Protein AF-A0A3R7ELD7-F1 (afdb_monomer_lite)

Structure (mmCIF, N/CA/C/O backbone):
data_AF-A0A3R7ELD7-F1
#
_entry.id   AF-A0A3R7ELD7-F1
#
loop_
_atom_site.group_PDB
_atom_site.id
_atom_site.type_symbol
_atom_site.label_atom_id
_atom_site.label_alt_id
_atom_site.label_comp_id
_atom_site.label_asym_id
_atom_site.label_entity_id
_atom_site.label_seq_id
_atom_site.pdbx_PDB_ins_code
_atom_site.Cartn_x
_atom_site.Cartn_y
_atom_site.Cartn_z
_atom_site.occupancy
_atom_site.B_iso_or_equiv
_atom_site.auth_seq_id
_atom_site.auth_comp_id
_atom_site.auth_asym_id
_atom_site.auth_atom_id
_atom_site.pdbx_PDB_model_num
ATOM 1 N N . MET A 1 1 ? 9.928 -9.667 -6.492 1.00 89.25 1 MET A N 1
ATOM 2 C CA . MET A 1 1 ? 10.351 -8.938 -5.276 1.00 89.25 1 MET A CA 1
ATOM 3 C C . MET A 1 1 ? 9.213 -8.996 -4.272 1.00 89.25 1 MET A C 1
ATOM 5 O O . MET A 1 1 ? 8.072 -8.918 -4.708 1.00 89.25 1 MET A O 1
ATOM 9 N N . LEU A 1 2 ? 9.492 -9.188 -2.984 1.00 94.38 2 LEU A N 1
ATOM 10 C CA . LEU A 1 2 ? 8.461 -9.089 -1.949 1.00 94.38 2 LEU A CA 1
ATOM 11 C C . LEU A 1 2 ? 8.331 -7.618 -1.538 1.00 94.38 2 LEU A C 1
ATOM 13 O O . LEU A 1 2 ? 9.356 -6.970 -1.328 1.00 94.38 2 LEU A O 1
ATOM 17 N N . LEU A 1 3 ? 7.109 -7.092 -1.492 1.00 94.94 3 LEU A N 1
ATOM 18 C CA . LEU A 1 3 ? 6.845 -5.720 -1.063 1.00 94.94 3 LEU A CA 1
ATOM 19 C C . LEU A 1 3 ? 6.513 -5.690 0.429 1.00 94.94 3 LEU A C 1
ATOM 21 O O . LEU A 1 3 ? 5.727 -6.507 0.898 1.00 94.94 3 LEU A O 1
ATOM 25 N N . ASP A 1 4 ? 7.072 -4.721 1.146 1.00 95.69 4 ASP A N 1
ATOM 26 C CA . ASP A 1 4 ? 6.738 -4.482 2.549 1.00 95.69 4 ASP A CA 1
ATOM 27 C C . ASP A 1 4 ? 5.390 -3.747 2.674 1.00 95.69 4 ASP A C 1
ATOM 29 O O . ASP A 1 4 ? 5.035 -2.919 1.829 1.00 95.69 4 ASP A O 1
ATOM 33 N N . ALA A 1 5 ? 4.653 -4.019 3.753 1.00 96.06 5 ALA A N 1
ATOM 34 C CA . ALA A 1 5 ? 3.388 -3.359 4.074 1.00 96.06 5 ALA A CA 1
ATOM 35 C C . ALA A 1 5 ? 3.547 -1.833 4.210 1.00 96.06 5 ALA A C 1
ATOM 37 O O . ALA A 1 5 ? 2.648 -1.075 3.838 1.00 96.06 5 ALA A O 1
ATOM 38 N N . ASN A 1 6 ? 4.711 -1.375 4.680 1.00 95.44 6 ASN A N 1
ATOM 39 C CA . ASN A 1 6 ? 5.009 0.038 4.884 1.00 95.44 6 ASN A CA 1
ATOM 40 C C . ASN A 1 6 ? 4.969 0.857 3.591 1.00 95.44 6 ASN A C 1
ATOM 42 O O . ASN A 1 6 ? 4.647 2.036 3.651 1.00 95.44 6 ASN A O 1
ATOM 46 N N . ILE A 1 7 ? 5.212 0.255 2.420 1.00 96.44 7 ILE A N 1
ATOM 47 C CA . ILE A 1 7 ? 5.082 0.966 1.136 1.00 96.44 7 ILE A CA 1
ATOM 48 C C . ILE A 1 7 ? 3.642 1.449 0.926 1.00 96.44 7 ILE A C 1
ATOM 50 O O . ILE A 1 7 ? 3.414 2.577 0.491 1.00 96.44 7 ILE A O 1
ATOM 54 N N . PHE A 1 8 ? 2.660 0.613 1.265 1.00 95.50 8 PHE A N 1
ATOM 55 C CA . PHE A 1 8 ? 1.251 0.981 1.167 1.00 95.50 8 PHE A CA 1
ATOM 56 C C . PHE A 1 8 ? 0.868 1.992 2.243 1.00 95.50 8 PHE A C 1
ATOM 58 O O . PHE A 1 8 ? 0.186 2.966 1.945 1.00 95.50 8 PHE A O 1
ATOM 65 N N . LEU A 1 9 ? 1.339 1.787 3.475 1.00 95.31 9 LEU A N 1
ATOM 66 C CA . LEU A 1 9 ? 1.038 2.672 4.599 1.00 95.31 9 LEU A CA 1
ATOM 67 C C . LEU A 1 9 ? 1.597 4.082 4.384 1.00 95.31 9 LEU A C 1
ATOM 69 O O . LEU A 1 9 ? 0.875 5.048 4.593 1.00 95.31 9 LEU A O 1
ATOM 73 N N . GLU A 1 10 ? 2.828 4.213 3.892 1.00 95.38 10 GLU A N 1
ATOM 74 C CA . GLU A 1 10 ? 3.430 5.509 3.557 1.00 95.38 10 GLU A CA 1
ATOM 75 C C . GLU A 1 10 ? 2.617 6.247 2.482 1.00 95.38 10 GLU A C 1
ATOM 77 O O . GLU A 1 10 ? 2.356 7.448 2.589 1.00 95.38 10 GLU A O 1
ATOM 82 N N . ALA A 1 11 ? 2.167 5.520 1.452 1.00 93.50 11 ALA A N 1
ATOM 83 C CA . ALA A 1 11 ? 1.346 6.076 0.382 1.00 93.50 11 ALA A CA 1
ATOM 84 C C . ALA A 1 11 ? -0.064 6.484 0.855 1.00 93.50 11 ALA A C 1
ATOM 86 O O . ALA A 1 11 ? -0.553 7.549 0.461 1.00 93.50 11 ALA A O 1
ATOM 87 N N . GLU A 1 12 ? -0.708 5.655 1.677 1.00 91.25 12 GLU A N 1
ATOM 88 C CA . GLU A 1 12 ? -2.101 5.812 2.121 1.00 91.25 12 GLU A CA 1
ATOM 89 C C . GLU A 1 12 ? -2.252 6.811 3.276 1.00 91.25 12 GLU A C 1
ATOM 91 O O . GLU A 1 12 ? -3.209 7.586 3.325 1.00 91.25 12 GLU A O 1
ATOM 96 N N . LEU A 1 13 ? -1.293 6.837 4.202 1.00 89.81 13 LEU A N 1
ATOM 97 C CA . LEU A 1 13 ? -1.293 7.739 5.357 1.00 89.81 13 LEU A CA 1
ATOM 98 C C . LEU A 1 13 ? -0.611 9.083 5.061 1.00 89.81 13 LEU A C 1
ATOM 100 O O . LEU A 1 13 ? -0.608 9.959 5.921 1.00 89.81 13 LEU A O 1
ATOM 104 N N . ALA A 1 14 ? -0.111 9.271 3.832 1.00 83.81 14 ALA A N 1
ATOM 105 C CA . ALA A 1 14 ? 0.580 10.479 3.376 1.00 83.81 14 ALA A CA 1
ATOM 106 C C . ALA A 1 14 ? 1.782 10.859 4.263 1.00 83.81 14 ALA A C 1
ATOM 108 O O . ALA A 1 14 ? 2.004 12.030 4.572 1.00 83.81 14 ALA A O 1
ATOM 109 N N . GLU A 1 15 ? 2.554 9.845 4.647 1.00 83.38 15 GLU A N 1
ATOM 110 C CA . GLU A 1 15 ? 3.790 9.981 5.419 1.00 83.38 15 GLU A CA 1
ATOM 111 C C . GLU A 1 15 ? 4.943 10.500 4.526 1.00 83.38 15 GLU A C 1
ATOM 113 O O . GLU A 1 15 ? 4.772 10.770 3.330 1.00 83.38 15 GLU A O 1
ATOM 118 N N . ILE A 1 16 ? 6.132 10.685 5.109 1.00 92.00 16 ILE A N 1
ATOM 119 C CA . 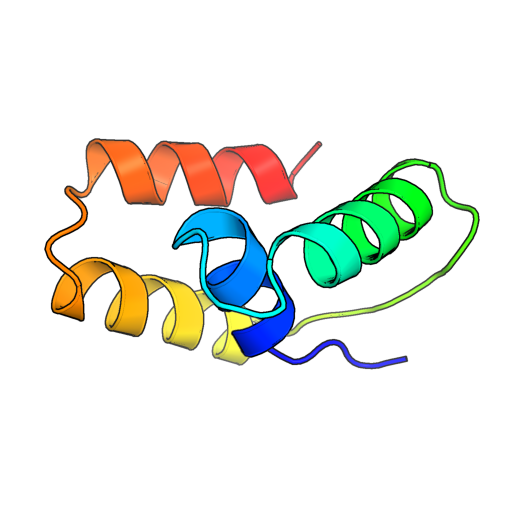ILE A 1 16 ? 7.275 11.387 4.490 1.00 92.00 16 ILE A CA 1
ATOM 120 C C . ILE A 1 16 ? 7.665 10.798 3.123 1.00 92.00 16 ILE A C 1
ATOM 122 O O . ILE A 1 16 ? 8.000 11.547 2.201 1.00 92.00 16 ILE A O 1
ATOM 126 N N . HIS A 1 17 ? 7.600 9.475 2.961 1.00 92.81 17 HIS A N 1
ATOM 127 C CA . HIS A 1 17 ? 7.964 8.790 1.719 1.00 92.81 17 HIS A CA 1
ATOM 128 C C . HIS A 1 17 ? 6.757 8.491 0.823 1.00 92.81 17 HIS A C 1
ATOM 130 O O . HIS A 1 17 ? 6.908 7.836 -0.215 1.00 92.81 17 HIS A O 1
ATOM 136 N N . GLY A 1 18 ? 5.571 8.997 1.167 1.00 93.25 18 GLY A N 1
ATOM 137 C CA . GLY A 1 18 ? 4.326 8.766 0.440 1.00 93.25 18 GLY A CA 1
ATOM 138 C C . GLY A 1 18 ? 4.404 9.046 -1.066 1.00 93.25 18 GLY A C 1
ATOM 139 O O . GLY A 1 18 ? 3.976 8.190 -1.844 1.00 93.25 18 GLY A O 1
ATOM 140 N N . PRO A 1 19 ? 4.986 10.171 -1.535 1.00 95.00 19 PRO A N 1
ATOM 141 C CA . PRO A 1 19 ? 5.123 10.437 -2.969 1.00 95.00 19 PRO A CA 1
ATOM 142 C C . PRO A 1 19 ? 5.964 9.390 -3.713 1.00 95.00 19 PRO A C 1
ATOM 144 O O . PRO A 1 19 ? 5.586 8.952 -4.798 1.00 95.00 19 PR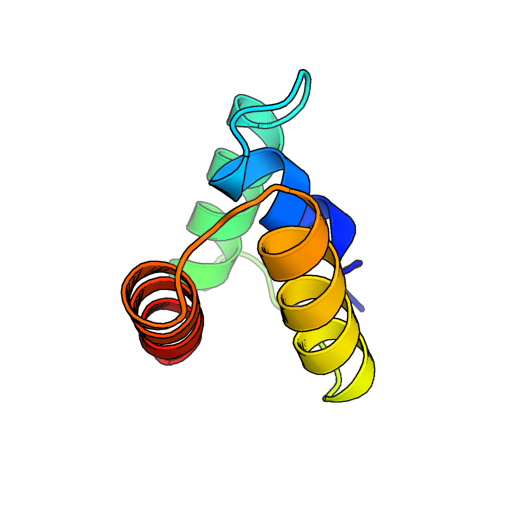O A O 1
ATOM 147 N N . ALA A 1 20 ? 7.080 8.951 -3.122 1.00 95.56 20 ALA A N 1
ATOM 148 C CA . ALA A 1 20 ? 7.948 7.938 -3.720 1.00 95.56 20 ALA A CA 1
ATOM 149 C C . ALA A 1 20 ? 7.276 6.556 -3.729 1.00 95.56 20 ALA A C 1
ATOM 151 O O . ALA A 1 20 ? 7.338 5.837 -4.727 1.00 95.56 20 ALA A O 1
ATOM 152 N N . CYS A 1 21 ? 6.578 6.207 -2.645 1.00 96.19 21 CYS A N 1
ATOM 153 C CA . CYS A 1 21 ? 5.823 4.961 -2.557 1.00 96.19 21 CYS A CA 1
ATOM 154 C C . CYS A 1 21 ? 4.675 4.923 -3.573 1.00 96.19 21 CYS A C 1
ATOM 156 O O . CYS A 1 21 ? 4.487 3.903 -4.231 1.00 96.19 21 CYS A O 1
ATOM 158 N N . LYS A 1 22 ? 3.965 6.040 -3.787 1.00 94.19 22 LYS A N 1
ATOM 159 C CA . LYS A 1 22 ? 2.935 6.144 -4.835 1.00 94.19 22 LYS A CA 1
ATOM 160 C C . LYS A 1 22 ? 3.501 5.888 -6.228 1.00 94.19 22 LYS A C 1
ATOM 162 O O . LYS A 1 22 ? 2.951 5.059 -6.942 1.00 94.19 22 LYS A O 1
ATOM 167 N N . GLN A 1 23 ? 4.629 6.507 -6.578 1.00 96.00 23 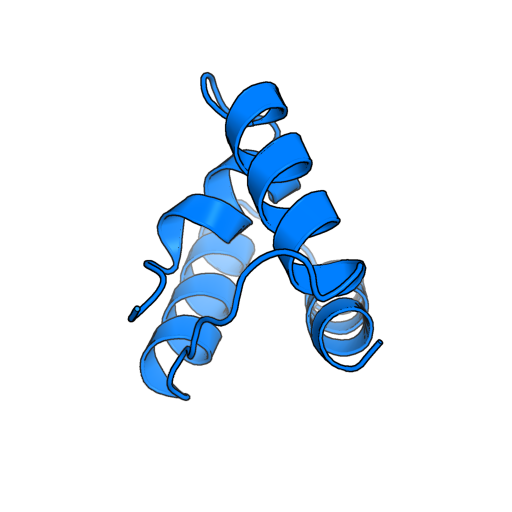GLN A N 1
ATOM 168 C CA . GLN A 1 23 ? 5.281 6.255 -7.870 1.00 96.00 23 GLN A CA 1
ATOM 169 C C . GLN A 1 23 ? 5.693 4.787 -8.042 1.00 96.00 23 GLN A C 1
ATOM 171 O O . GLN A 1 23 ? 5.583 4.232 -9.134 1.00 96.00 23 GLN A O 1
ATOM 176 N N . LEU A 1 24 ? 6.167 4.135 -6.975 1.00 95.31 24 LEU A N 1
ATOM 177 C CA . LEU A 1 24 ? 6.476 2.705 -7.014 1.00 95.31 24 LEU A CA 1
ATOM 178 C C . LEU A 1 24 ? 5.215 1.860 -7.252 1.00 95.31 24 LEU A C 1
ATOM 180 O O . LEU A 1 24 ? 5.240 0.954 -8.084 1.00 95.31 24 LEU A O 1
ATOM 184 N N . LEU A 1 25 ? 4.123 2.156 -6.543 1.00 94.31 25 LEU A N 1
ATOM 185 C CA . LEU A 1 25 ? 2.847 1.452 -6.689 1.00 94.31 25 LEU A CA 1
ATOM 186 C C . LEU A 1 25 ? 2.229 1.657 -8.083 1.00 94.31 25 LEU A C 1
ATOM 188 O O . LEU A 1 25 ? 1.679 0.711 -8.639 1.00 94.31 25 LEU A O 1
ATOM 192 N N . GLU A 1 26 ? 2.377 2.838 -8.687 1.00 94.56 26 GLU A N 1
ATOM 193 C CA . GLU A 1 26 ? 1.952 3.104 -10.070 1.00 94.56 26 GLU A CA 1
ATOM 194 C C . GLU A 1 26 ? 2.693 2.213 -11.073 1.00 94.56 26 GLU A C 1
ATOM 196 O O . GLU A 1 26 ? 2.058 1.571 -11.902 1.00 94.56 26 GLU A O 1
ATOM 201 N N . LYS A 1 27 ? 4.016 2.062 -10.935 1.00 95.75 27 LYS A N 1
ATOM 202 C CA . LYS A 1 27 ? 4.805 1.151 -11.786 1.00 95.75 27 LYS A CA 1
ATOM 203 C C . LYS A 1 27 ? 4.419 -0.318 -11.625 1.00 95.75 27 LYS A C 1
ATOM 205 O O . LYS A 1 27 ? 4.520 -1.089 -12.578 1.00 95.75 27 LYS A O 1
ATOM 210 N N . LEU A 1 28 ? 4.017 -0.725 -10.419 1.00 94.31 28 LEU A N 1
ATOM 211 C CA . LEU A 1 28 ? 3.504 -2.074 -10.166 1.00 94.31 28 LEU A CA 1
ATOM 212 C C . LEU A 1 28 ? 2.141 -2.277 -10.839 1.00 94.31 28 LEU A C 1
ATOM 214 O O . LEU A 1 28 ? 1.954 -3.282 -11.520 1.00 94.31 28 LEU A O 1
ATOM 218 N N . ARG A 1 29 ? 1.228 -1.307 -10.696 1.00 92.25 29 ARG A N 1
ATOM 219 C CA . ARG A 1 29 ? -0.091 -1.302 -11.349 1.00 92.25 29 ARG A CA 1
ATOM 220 C C . ARG A 1 29 ? 0.037 -1.364 -12.871 1.00 92.25 29 ARG A C 1
ATOM 222 O O . ARG A 1 29 ? -0.646 -2.154 -13.513 1.00 92.25 29 ARG A O 1
ATOM 229 N N . ASP A 1 30 ? 0.942 -0.573 -13.439 1.00 94.50 30 ASP A N 1
ATOM 230 C CA . ASP A 1 30 ? 1.132 -0.470 -14.890 1.00 94.50 30 ASP A CA 1
ATOM 231 C C . ASP A 1 30 ? 1.938 -1.659 -15.465 1.00 94.50 30 ASP A C 1
ATOM 233 O O . ASP A 1 30 ? 2.154 -1.761 -16.672 1.00 94.50 30 ASP A O 1
ATOM 237 N N . GLY A 1 31 ? 2.356 -2.603 -14.610 1.00 94.38 31 GLY A N 1
ATOM 238 C CA . GLY A 1 31 ? 3.028 -3.842 -15.001 1.00 94.38 31 GLY A CA 1
ATOM 239 C C . GLY A 1 31 ? 4.510 -3.687 -15.353 1.00 94.38 31 GLY A C 1
ATOM 240 O O . GLY A 1 31 ? 5.136 -4.660 -15.778 1.00 94.38 31 GLY A O 1
ATOM 241 N N . GLU A 1 32 ? 5.090 -2.500 -15.152 1.00 97.19 32 GLU A N 1
ATOM 242 C CA . GLU A 1 32 ? 6.514 -2.226 -15.385 1.00 97.19 32 GLU A CA 1
ATOM 243 C C . GLU A 1 32 ? 7.412 -3.016 -14.423 1.00 97.19 32 GLU A C 1
ATOM 245 O O . GLU A 1 32 ? 8.529 -3.408 -14.765 1.00 97.19 32 GLU A O 1
ATOM 250 N N . ILE A 1 33 ? 6.920 -3.262 -13.205 1.00 95.25 33 ILE A N 1
ATOM 251 C CA . ILE A 1 33 ? 7.615 -4.013 -12.159 1.00 95.25 33 ILE A CA 1
ATOM 252 C C . ILE A 1 33 ? 6.692 -5.128 -11.662 1.00 95.25 33 ILE A C 1
ATOM 254 O O . ILE A 1 33 ? 5.488 -4.945 -11.523 1.00 95.25 33 ILE A O 1
ATOM 258 N N . LYS A 1 34 ? 7.264 -6.296 -11.347 1.00 94.56 34 LYS A N 1
ATOM 259 C CA . LYS A 1 34 ? 6.538 -7.398 -10.699 1.00 94.56 34 LYS A CA 1
ATOM 260 C C . LYS A 1 34 ? 6.952 -7.544 -9.240 1.00 94.56 34 LYS A C 1
ATOM 262 O O . LYS A 1 34 ? 8.126 -7.772 -8.925 1.00 94.56 34 LYS A O 1
ATOM 267 N N . ALA A 1 35 ? 5.969 -7.500 -8.352 1.00 94.75 35 ALA A N 1
ATOM 268 C CA . ALA A 1 35 ? 6.140 -7.793 -6.939 1.00 94.75 35 ALA A CA 1
ATOM 269 C C . ALA A 1 35 ? 5.029 -8.711 -6.430 1.00 94.75 35 ALA A C 1
ATOM 271 O O . ALA A 1 35 ? 4.031 -8.937 -7.109 1.00 94.75 35 ALA A O 1
ATOM 272 N N . ALA A 1 36 ? 5.242 -9.257 -5.242 1.00 94.25 36 ALA A N 1
ATOM 273 C CA . ALA A 1 36 ? 4.248 -10.012 -4.507 1.00 94.25 36 ALA A CA 1
ATOM 274 C C . ALA A 1 36 ? 4.117 -9.425 -3.104 1.00 94.25 36 ALA A C 1
ATOM 276 O O . ALA A 1 36 ? 5.076 -8.869 -2.562 1.00 94.25 36 ALA A O 1
ATOM 277 N N . ILE A 1 37 ? 2.940 -9.604 -2.526 1.00 95.00 37 ILE A N 1
ATOM 278 C CA . ILE A 1 37 ? 2.686 -9.471 -1.095 1.00 95.00 37 ILE A CA 1
ATOM 279 C C . ILE A 1 37 ? 2.102 -10.791 -0.598 1.00 95.00 37 ILE A C 1
ATOM 281 O O . ILE A 1 37 ? 1.773 -11.676 -1.388 1.00 95.00 37 ILE A O 1
ATOM 285 N N . THR A 1 38 ? 1.990 -10.927 0.713 1.00 95.94 38 THR A N 1
ATOM 286 C CA . THR A 1 38 ? 1.323 -12.066 1.354 1.00 95.94 38 THR A CA 1
ATOM 287 C C . THR A 1 38 ? 0.169 -11.567 2.205 1.00 95.94 38 THR A C 1
ATOM 289 O O . THR A 1 38 ? 0.132 -10.386 2.554 1.00 95.94 38 THR A O 1
ATOM 292 N N . ASP A 1 39 ? -0.713 -12.475 2.606 1.00 95.19 39 ASP A N 1
ATOM 293 C CA . ASP A 1 39 ? -1.846 -12.163 3.484 1.00 95.19 39 ASP A CA 1
ATOM 294 C C . ASP A 1 39 ? -1.395 -11.490 4.790 1.00 95.19 39 ASP A C 1
ATOM 296 O O . ASP A 1 39 ? -2.018 -10.539 5.243 1.00 95.19 39 ASP A O 1
ATOM 300 N N . PHE A 1 40 ? -0.220 -11.857 5.315 1.00 96.31 40 PHE A N 1
ATOM 3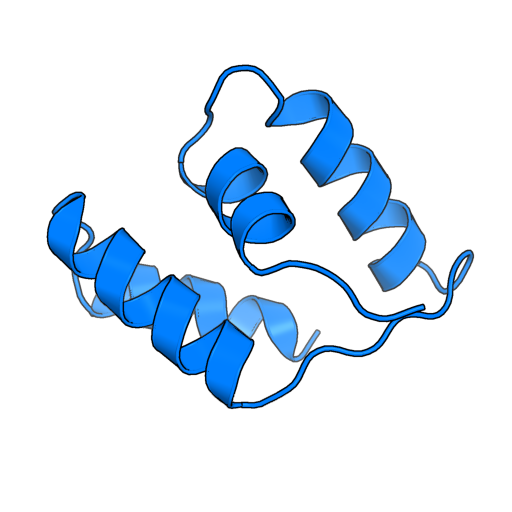01 C CA . PHE A 1 40 ? 0.374 -11.194 6.482 1.00 96.31 40 PHE A CA 1
ATOM 302 C C . PHE A 1 40 ? 0.615 -9.687 6.275 1.00 96.31 40 PHE A C 1
ATOM 304 O O . PHE A 1 40 ? 0.461 -8.894 7.205 1.00 96.31 40 PHE A O 1
ATOM 311 N N . HIS A 1 41 ? 0.989 -9.270 5.061 1.00 96.19 41 HIS A N 1
ATOM 312 C CA . HIS A 1 41 ? 1.152 -7.849 4.746 1.00 96.19 41 HIS A CA 1
ATOM 313 C C . HIS A 1 41 ? -0.208 -7.148 4.730 1.00 96.19 41 HIS A C 1
ATOM 315 O O . HIS A 1 41 ? -0.321 -6.040 5.246 1.00 96.19 41 HIS A O 1
ATOM 321 N N . VAL A 1 42 ? -1.237 -7.805 4.187 1.00 95.88 42 VAL A N 1
ATOM 322 C CA . VAL A 1 42 ? -2.609 -7.283 4.167 1.00 95.88 42 VAL A CA 1
ATOM 323 C C . VAL A 1 42 ? -3.137 -7.108 5.592 1.00 95.88 42 VAL A C 1
ATOM 325 O O . VAL A 1 42 ? -3.588 -6.017 5.937 1.00 95.88 42 VAL A O 1
ATOM 328 N N . ASP A 1 43 ? -2.988 -8.125 6.444 1.00 96.44 43 ASP A N 1
ATOM 329 C CA . ASP A 1 43 ? -3.379 -8.074 7.858 1.00 96.44 43 ASP A CA 1
ATOM 330 C C . ASP A 1 43 ? -2.652 -6.944 8.601 1.00 96.44 43 ASP A C 1
ATOM 332 O O . ASP A 1 43 ? -3.261 -6.174 9.347 1.00 96.44 43 ASP A O 1
ATOM 336 N N . SER A 1 44 ? -1.348 -6.794 8.347 1.00 96.69 44 SER A N 1
ATOM 337 C CA . SER A 1 44 ? -0.535 -5.728 8.941 1.00 96.69 44 SER A CA 1
ATOM 338 C C . SER A 1 44 ? -1.031 -4.337 8.543 1.00 96.69 44 SER A C 1
ATOM 340 O O . SER A 1 44 ? -1.135 -3.460 9.401 1.00 96.69 44 SER A O 1
ATOM 342 N N . ILE A 1 45 ? -1.377 -4.127 7.268 1.00 96.50 45 ILE A N 1
ATOM 343 C CA . ILE A 1 45 ? -1.915 -2.844 6.795 1.00 96.50 45 ILE A CA 1
ATOM 344 C C . ILE A 1 45 ? -3.236 -2.527 7.499 1.00 96.50 45 ILE A C 1
ATOM 346 O O . ILE A 1 45 ? -3.398 -1.419 8.007 1.00 96.50 45 ILE A O 1
ATOM 350 N N . VAL A 1 46 ? -4.152 -3.498 7.582 1.00 97.31 46 VAL A N 1
ATOM 351 C CA . VAL A 1 46 ? -5.458 -3.326 8.240 1.00 97.31 46 VAL A CA 1
ATOM 352 C C . VAL A 1 46 ? -5.286 -2.912 9.703 1.00 97.31 46 VAL A C 1
ATOM 354 O O . VAL A 1 46 ? -5.857 -1.902 10.119 1.00 97.31 46 VAL A O 1
ATOM 357 N N . ILE A 1 47 ? -4.451 -3.633 10.460 1.00 97.50 47 ILE A N 1
ATOM 358 C CA . ILE A 1 47 ? -4.196 -3.352 11.882 1.00 97.50 47 ILE A CA 1
ATOM 359 C C . ILE A 1 47 ? -3.601 -1.950 12.071 1.00 97.50 47 ILE A C 1
ATOM 361 O O . ILE A 1 47 ? -4.000 -1.214 12.977 1.00 97.50 47 ILE A O 1
ATOM 365 N N . VAL A 1 48 ? -2.641 -1.555 11.229 1.00 96.81 48 VAL A N 1
ATOM 366 C CA . VAL A 1 48 ? -2.009 -0.233 11.345 1.00 96.81 48 VAL A CA 1
ATOM 367 C C . VAL A 1 48 ? -2.983 0.879 10.959 1.00 96.81 48 VAL A C 1
ATOM 369 O O . VAL A 1 48 ? -3.080 1.865 11.686 1.00 96.81 48 VAL A O 1
ATOM 372 N N . MET A 1 49 ? -3.748 0.728 9.876 1.00 96.44 49 MET A N 1
ATOM 373 C CA . MET A 1 49 ? -4.754 1.717 9.479 1.00 96.44 49 MET A CA 1
ATOM 374 C C . MET A 1 49 ? -5.813 1.924 10.569 1.00 96.44 49 MET A C 1
ATOM 376 O O . MET A 1 49 ? -6.150 3.070 10.877 1.00 96.44 49 MET A O 1
ATOM 380 N N . GLU A 1 50 ? -6.293 0.847 11.198 1.00 96.75 50 GLU A N 1
ATOM 381 C CA . GLU A 1 50 ? -7.226 0.929 12.327 1.00 96.75 50 GLU A CA 1
ATOM 382 C C . GLU A 1 50 ? -6.601 1.682 13.513 1.00 96.75 50 GLU A C 1
ATOM 384 O O . GLU A 1 50 ? -7.214 2.598 14.065 1.00 96.75 50 GLU A O 1
ATOM 389 N N . LYS A 1 51 ? -5.337 1.387 13.849 1.00 95.88 51 LYS A N 1
ATOM 390 C CA . LYS A 1 51 ? -4.586 2.103 14.896 1.00 95.88 51 LYS A CA 1
ATOM 391 C C . LYS A 1 51 ? -4.410 3.598 14.592 1.00 95.88 51 LYS A C 1
ATOM 393 O O . LYS A 1 51 ? -4.369 4.404 15.519 1.00 95.88 51 LYS A O 1
ATOM 398 N N . TYR A 1 52 ? -4.331 3.971 13.316 1.00 94.44 52 TYR A N 1
ATOM 399 C CA . TYR A 1 52 ? -4.286 5.361 12.846 1.00 94.44 52 TYR A CA 1
ATOM 400 C C . TYR A 1 52 ? -5.672 6.030 12.770 1.00 94.44 52 TYR A C 1
ATOM 402 O O . TYR A 1 52 ? -5.789 7.172 12.326 1.00 94.44 52 TYR A O 1
ATOM 410 N N . GLY A 1 53 ? -6.731 5.350 13.218 1.00 95.62 53 GLY A N 1
ATOM 411 C CA . GLY A 1 53 ? -8.086 5.895 13.287 1.00 95.62 53 GLY A CA 1
ATOM 412 C C . GLY A 1 53 ? -8.855 5.846 11.967 1.00 95.62 53 GLY A C 1
ATOM 413 O O . GLY A 1 53 ? -9.899 6.493 11.852 1.00 95.62 53 GLY A O 1
ATOM 414 N N . LYS A 1 54 ? -8.378 5.094 10.966 1.00 96.25 54 LYS A N 1
ATOM 415 C CA . LYS A 1 54 ? -9.127 4.876 9.723 1.00 96.25 54 LYS A CA 1
ATOM 416 C C . LYS A 1 54 ? -10.365 4.039 10.006 1.00 96.25 54 LYS A C 1
ATOM 418 O O . LYS A 1 54 ? -10.308 3.020 10.690 1.00 96.25 54 LYS A O 1
ATOM 423 N N . ARG A 1 55 ? -11.503 4.453 9.449 1.00 97.25 55 ARG A N 1
ATOM 424 C CA . ARG A 1 55 ? -12.751 3.695 9.581 1.00 97.25 55 ARG A CA 1
ATOM 425 C C . ARG A 1 55 ? -12.728 2.476 8.670 1.00 97.25 55 ARG A C 1
ATOM 427 O O . ARG A 1 55 ? -12.125 2.504 7.599 1.00 97.25 55 ARG A O 1
ATOM 434 N N . TRP A 1 56 ? -13.508 1.458 9.020 1.00 96.81 56 TRP A N 1
ATOM 435 C CA . TRP A 1 56 ? -13.686 0.269 8.182 1.00 96.81 56 TRP A CA 1
ATOM 436 C C . TRP A 1 56 ? -14.097 0.590 6.741 1.00 96.81 56 TRP A C 1
ATOM 438 O O . TRP A 1 56 ? -13.615 -0.059 5.825 1.00 96.81 56 TRP A O 1
ATOM 448 N N . SER A 1 57 ? -14.895 1.638 6.509 1.00 97.00 57 SER A N 1
ATOM 449 C CA . SER A 1 57 ? -15.232 2.086 5.149 1.00 97.00 57 SER A CA 1
ATOM 450 C C . SER A 1 57 ? -14.013 2.531 4.330 1.00 97.00 57 SER A C 1
ATOM 452 O O . SER A 1 57 ? -13.977 2.321 3.123 1.00 97.00 57 SER A O 1
ATOM 454 N N . GLU A 1 58 ? -13.023 3.154 4.974 1.00 95.88 58 GLU A N 1
ATOM 455 C CA . GLU A 1 58 ? -11.780 3.605 4.337 1.00 95.88 58 GLU A CA 1
ATOM 456 C C . GLU A 1 58 ? -10.837 2.419 4.105 1.00 95.88 58 GLU A C 1
ATOM 458 O O . GLU A 1 58 ? -10.296 2.268 3.014 1.00 95.88 58 GLU A O 1
ATOM 463 N N . ILE A 1 59 ? -10.726 1.517 5.087 1.00 96.50 59 ILE A N 1
ATOM 464 C CA . ILE A 1 59 ? -9.935 0.283 4.973 1.00 96.50 59 ILE A CA 1
ATOM 465 C C . ILE A 1 59 ? -10.484 -0.611 3.852 1.00 96.50 59 ILE A C 1
ATOM 467 O O . ILE A 1 59 ? -9.725 -1.093 3.016 1.00 96.50 59 ILE A O 1
ATOM 471 N N . SER A 1 60 ? -11.804 -0.804 3.775 1.00 95.69 60 SER A N 1
ATOM 472 C CA . SER A 1 60 ? -12.426 -1.589 2.702 1.00 95.69 60 SER A CA 1
ATOM 473 C C . SER A 1 60 ? -12.194 -0.977 1.321 1.00 95.69 60 SER A C 1
ATOM 475 O O . SER A 1 60 ? -11.983 -1.715 0.360 1.00 95.69 60 SER A O 1
ATOM 477 N N . LEU A 1 61 ? -12.207 0.357 1.212 1.00 95.31 61 LEU A N 1
ATOM 478 C CA . LEU A 1 61 ? -11.903 1.047 -0.041 1.00 95.31 61 LEU A CA 1
ATOM 479 C C . LEU A 1 61 ? -10.442 0.827 -0.455 1.00 95.31 61 LEU A C 1
ATOM 481 O O . LEU A 1 61 ? -10.186 0.505 -1.616 1.00 95.31 61 LEU A O 1
ATOM 485 N N . PHE A 1 62 ? -9.508 0.942 0.493 1.00 93.81 62 PHE A N 1
ATOM 486 C CA . PHE A 1 62 ? -8.096 0.638 0.273 1.00 93.81 62 PHE A CA 1
ATOM 487 C C . PHE A 1 62 ? -7.903 -0.814 -0.197 1.00 93.81 62 PHE A C 1
ATOM 489 O O . PHE A 1 62 ? -7.318 -1.039 -1.253 1.00 93.81 62 PHE A O 1
ATOM 496 N N . LEU A 1 63 ? -8.463 -1.803 0.507 1.00 94.06 63 LEU A N 1
ATOM 497 C CA . LEU A 1 63 ? -8.335 -3.218 0.132 1.00 94.06 63 LEU A CA 1
ATOM 498 C C . LEU A 1 63 ? -8.923 -3.509 -1.255 1.00 94.06 63 LEU A C 1
ATOM 500 O O . LEU A 1 63 ? -8.319 -4.229 -2.047 1.00 94.06 63 LEU A O 1
ATOM 504 N N . ALA A 1 64 ? -10.066 -2.906 -1.587 1.00 93.44 64 ALA A N 1
ATOM 505 C CA . ALA A 1 64 ? -10.663 -3.029 -2.914 1.00 93.44 64 ALA A CA 1
ATOM 506 C C . ALA A 1 64 ? -9.790 -2.410 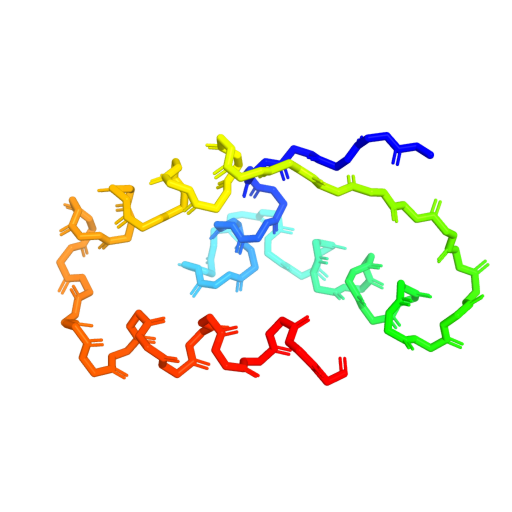-4.021 1.00 93.44 64 ALA A C 1
ATOM 508 O O . ALA A 1 64 ? -9.861 -2.850 -5.169 1.00 93.44 64 ALA A O 1
ATOM 509 N N . SER A 1 65 ? -8.967 -1.405 -3.699 1.00 89.94 65 SER A N 1
ATOM 510 C CA . SER A 1 65 ? -8.022 -0.816 -4.654 1.00 89.94 65 SER A CA 1
ATOM 511 C C . SER A 1 65 ? -6.864 -1.753 -5.013 1.00 89.94 65 SER A C 1
ATOM 513 O O . SER A 1 65 ? -6.347 -1.646 -6.119 1.00 89.94 65 SER A O 1
ATOM 515 N N . LEU A 1 66 ? -6.509 -2.710 -4.143 1.00 87.12 66 LEU A N 1
ATOM 516 C CA . LEU A 1 66 ? -5.424 -3.675 -4.386 1.00 87.12 66 LEU A CA 1
ATOM 517 C C . LEU A 1 66 ? -5.781 -4.752 -5.423 1.00 87.12 66 LEU A C 1
ATOM 519 O O . LEU A 1 66 ? -4.905 -5.469 -5.896 1.00 87.12 66 LEU A O 1
ATOM 523 N N . LEU A 1 67 ? -7.068 -4.893 -5.746 1.00 84.06 67 LEU A N 1
ATOM 5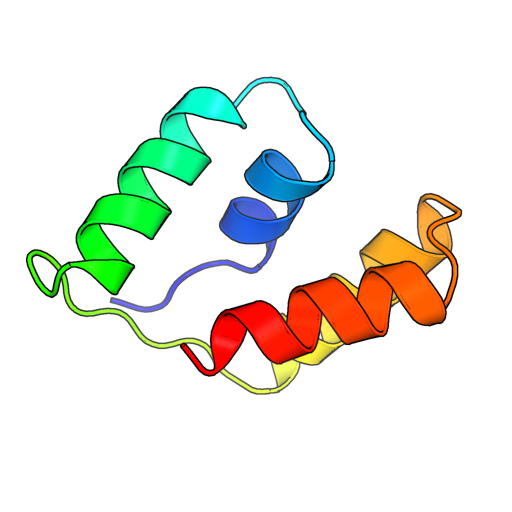24 C CA . LEU A 1 67 ? -7.580 -5.869 -6.711 1.00 84.06 67 LEU A CA 1
ATOM 525 C C . LEU A 1 67 ? -7.656 -5.315 -8.145 1.00 84.06 67 LEU A C 1
ATOM 527 O O . LEU A 1 67 ? -8.195 -5.995 -9.020 1.00 84.06 67 LEU A O 1
ATOM 531 N N . ARG A 1 68 ? -7.204 -4.075 -8.372 1.00 65.69 68 ARG A N 1
ATOM 532 C CA . ARG A 1 68 ? -7.294 -3.370 -9.658 1.00 65.69 68 ARG A CA 1
ATOM 533 C C . ARG A 1 68 ? -5.950 -3.225 -10.346 1.00 65.69 68 ARG A C 1
ATOM 535 O O . ARG A 1 68 ? -4.934 -3.073 -9.637 1.00 65.69 68 ARG A O 1
#

Radius of gyration: 11.56 Å; chains: 1; bounding box: 26×24×30 Å

Sequence (68 aa):
MLLDANIFLEAELAEIHGPACKQLLEKLRDGEIKAAITDFHVDSIVIVMEKYGKRWSEISLFLASLLR

pLDDT: mean 93.97, std 4.58, range [65.69, 97.5]

Secondary structure (DSSP, 8-state):
-BPPHHHHHHHHHT-TTHHHHHHHHHHHHTTSS--B--HHHHHHHHHHHHHTT--HHHHHHHHHHTT-

Foldseek 3Di:
DEDALVLLVCCLVVHPCNVVSVVVVVCCVVVVDDYDYDVVSLVVNLVVCVVVVHDPVSNVVSVVVVVD